Protein AF-A0A5C6PQH3-F1 (afdb_monomer_lite)

Foldseek 3Di:
DVVVVVVVVCVQKPKDKDWFPKDKDKFFLLVVLVVVCPDPVLVVCCVVPVVVSVVVSVVVSVVVQVVVVHDDSRDMDIDMDTDMDMDIDHDD

Secondary structure (DSSP, 8-state):
-HHHHHHHHTTTS-EEEEEEEEEEEEEEHHHHHHHHHTSHHHHHHHHH-HHHHHHHHHHHHHHHHHHTT---TT-EEEEEEEEEEEEE----

Organism: NCBI:txid433684

pLDDT: mean 87.25, std 19.1, range [29.2, 98.31]

Sequence (92 aa):
MFVLFFTFYCHIIMCYRIDSILVKSPTSVKRLLGLIESWSMFQTLKNNDPQRAEDLLMKTQKRFLDEMGATSLQTEIVYEIEYFCILASKPG

InterPro domains:
  IPR051052 Diverse substrate methyltransferase [PTHR44942] (16-91)

Radius of gyration: 19.99 Å; chains: 1; bounding box: 45×32×47 Å

Structure (mmCIF, N/CA/C/O backbone):
data_AF-A0A5C6PQH3-F1
#
_entry.id   AF-A0A5C6PQH3-F1
#
loop_
_atom_site.group_PDB
_atom_site.id
_atom_site.type_symbol
_atom_site.label_atom_id
_atom_site.label_alt_id
_atom_site.label_comp_id
_atom_site.label_asym_id
_atom_site.label_entity_id
_atom_site.label_seq_id
_atom_site.pdbx_PDB_ins_code
_atom_site.Cartn_x
_atom_site.Cartn_y
_atom_site.Cartn_z
_atom_site.occupancy
_atom_site.B_iso_or_equiv
_atom_site.auth_seq_id
_atom_site.auth_comp_id
_atom_site.auth_asym_id
_atom_site.auth_atom_id
_atom_site.pdbx_PDB_model_num
ATOM 1 N N . MET A 1 1 ? 9.980 16.485 -31.424 1.00 41.25 1 MET A N 1
ATOM 2 C CA . MET A 1 1 ? 11.397 16.081 -31.581 1.00 41.25 1 MET A CA 1
ATOM 3 C C . MET A 1 1 ? 11.881 15.043 -30.554 1.00 41.25 1 MET A C 1
ATOM 5 O O . MET A 1 1 ? 12.964 14.521 -30.735 1.00 41.25 1 MET A O 1
ATOM 9 N N . PHE A 1 2 ? 11.102 14.679 -29.522 1.00 29.20 2 PHE A N 1
ATOM 10 C CA . PHE A 1 2 ? 11.471 13.600 -28.581 1.00 29.20 2 PHE A CA 1
ATOM 11 C C . PHE A 1 2 ? 11.119 12.185 -29.078 1.00 29.20 2 PHE A C 1
ATOM 13 O O . PHE A 1 2 ? 11.821 11.231 -28.767 1.00 29.20 2 PHE A O 1
ATOM 20 N N . VAL A 1 3 ? 10.071 12.050 -29.899 1.00 36.34 3 VAL A N 1
ATOM 21 C CA . VAL A 1 3 ? 9.602 10.745 -30.405 1.00 36.34 3 VAL A CA 1
ATOM 22 C C . VAL A 1 3 ? 10.616 10.104 -31.365 1.00 36.34 3 VAL A C 1
ATOM 24 O O . VAL A 1 3 ? 10.894 8.917 -31.256 1.00 36.34 3 VAL A O 1
ATOM 27 N N . LEU A 1 4 ? 11.246 10.902 -32.236 1.00 34.59 4 LEU A N 1
ATOM 28 C CA . LEU A 1 4 ? 12.229 10.425 -33.221 1.00 34.59 4 LEU A CA 1
ATOM 29 C C . LEU A 1 4 ? 13.527 9.886 -32.592 1.00 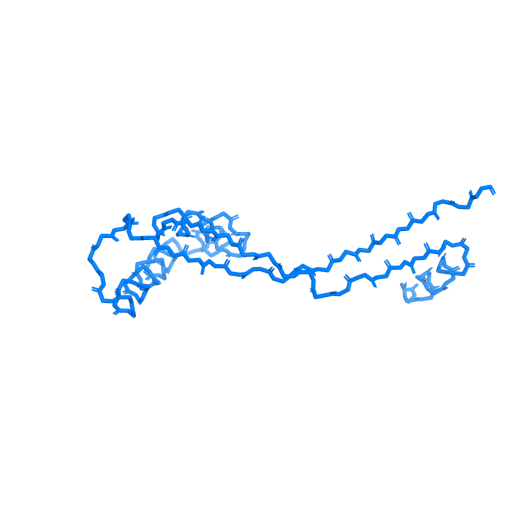34.59 4 LEU A C 1
ATOM 31 O O . LEU A 1 4 ? 14.098 8.937 -33.121 1.00 34.59 4 LEU A O 1
ATOM 35 N N . PHE A 1 5 ? 13.970 10.437 -31.454 1.00 33.06 5 PHE A N 1
ATOM 36 C CA . PHE A 1 5 ? 15.156 9.933 -30.746 1.00 33.06 5 PHE A CA 1
ATOM 37 C C . PHE A 1 5 ? 14.926 8.536 -30.157 1.00 33.06 5 PHE A C 1
ATOM 39 O O . PHE A 1 5 ? 15.824 7.699 -30.197 1.00 33.06 5 PHE A O 1
ATOM 46 N N . PHE A 1 6 ? 13.715 8.258 -29.667 1.00 37.91 6 PHE A N 1
ATOM 47 C CA . PHE A 1 6 ? 13.373 6.953 -29.098 1.00 37.91 6 PHE A CA 1
ATOM 48 C C . PHE A 1 6 ? 13.293 5.860 -30.171 1.00 37.91 6 PHE A C 1
ATOM 50 O O . PHE A 1 6 ? 13.771 4.747 -29.958 1.00 37.91 6 PHE A O 1
ATOM 57 N N . THR A 1 7 ? 12.746 6.179 -31.348 1.00 47.81 7 THR A N 1
ATOM 58 C CA . THR A 1 7 ? 12.636 5.215 -32.453 1.00 47.81 7 THR A CA 1
ATOM 59 C C . THR A 1 7 ? 14.001 4.865 -33.053 1.00 47.81 7 THR A C 1
ATOM 61 O O . THR A 1 7 ? 14.234 3.706 -33.382 1.00 47.81 7 THR A O 1
ATOM 64 N N . PHE A 1 8 ? 14.935 5.823 -33.139 1.00 40.06 8 PHE A N 1
ATOM 65 C CA . P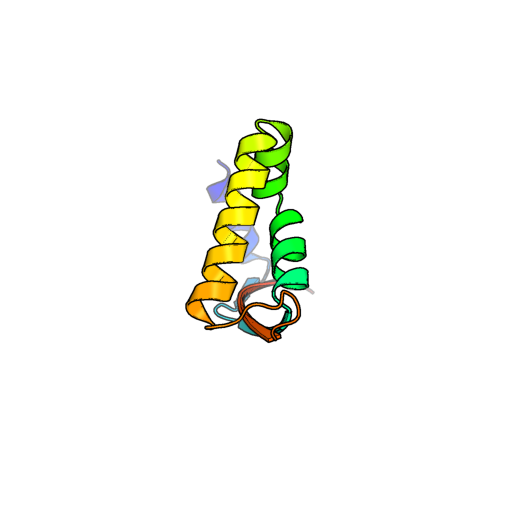HE A 1 8 ? 16.283 5.566 -33.666 1.00 40.06 8 PHE A CA 1
ATOM 66 C C . PHE A 1 8 ? 17.179 4.767 -32.703 1.00 40.06 8 PHE A C 1
ATOM 68 O O . PHE A 1 8 ? 17.966 3.940 -33.154 1.00 40.06 8 PHE A O 1
ATOM 75 N N . TYR A 1 9 ? 17.043 4.951 -31.385 1.00 47.06 9 TYR A N 1
ATOM 76 C CA . TYR A 1 9 ? 17.839 4.202 -30.397 1.00 47.06 9 TYR A CA 1
ATOM 77 C C . TYR A 1 9 ? 17.394 2.735 -30.252 1.00 47.06 9 TYR A C 1
ATOM 79 O O . TYR A 1 9 ? 18.211 1.852 -29.989 1.00 47.06 9 TYR A O 1
ATOM 87 N N . CYS A 1 10 ? 16.106 2.462 -30.486 1.00 47.53 10 CYS A N 1
ATOM 88 C CA . CYS A 1 10 ? 15.527 1.116 -30.440 1.00 47.53 10 CYS A CA 1
ATOM 89 C C . CYS A 1 10 ? 16.037 0.194 -31.570 1.00 47.53 10 CYS A C 1
ATOM 91 O O . CYS A 1 10 ? 15.945 -1.022 -31.462 1.00 47.53 10 CYS A O 1
ATOM 93 N N . HIS A 1 11 ? 16.611 0.749 -32.646 1.00 50.94 11 HIS A N 1
ATOM 94 C CA . HIS A 1 11 ? 17.200 -0.054 -33.725 1.00 50.94 11 HIS A CA 1
ATOM 95 C C . HIS A 1 11 ? 18.601 -0.602 -33.398 1.00 50.94 11 HIS A C 1
ATOM 97 O O . HIS A 1 11 ? 19.056 -1.521 -34.075 1.00 50.94 11 HIS A O 1
ATOM 103 N N . ILE A 1 12 ? 19.282 -0.057 -32.380 1.00 53.94 12 ILE A N 1
ATOM 104 C CA . ILE A 1 12 ? 20.637 -0.473 -31.974 1.00 53.94 12 ILE A CA 1
ATOM 105 C C . ILE A 1 12 ? 20.592 -1.303 -30.681 1.00 53.94 12 ILE A C 1
ATOM 107 O O . ILE A 1 12 ? 21.387 -2.220 -30.519 1.00 53.94 12 ILE A O 1
ATOM 111 N N . ILE A 1 13 ? 19.649 -1.030 -29.776 1.00 60.09 13 ILE A N 1
ATOM 112 C CA . ILE A 1 13 ? 19.473 -1.752 -28.508 1.00 60.09 13 ILE A CA 1
ATOM 113 C C . ILE A 1 13 ? 18.273 -2.691 -28.636 1.00 60.09 13 ILE A C 1
ATOM 115 O O . ILE A 1 13 ? 17.153 -2.221 -28.822 1.00 60.09 13 ILE A O 1
ATOM 119 N N . MET A 1 14 ? 18.473 -4.006 -28.483 1.00 64.94 14 MET A N 1
ATOM 120 C CA . MET A 1 14 ? 17.337 -4.910 -28.275 1.00 64.94 14 MET A CA 1
ATOM 121 C C . MET A 1 14 ? 16.677 -4.569 -26.936 1.00 64.94 14 MET A C 1
ATOM 123 O O . MET A 1 14 ? 17.224 -4.864 -25.871 1.00 64.94 14 MET A O 1
ATOM 127 N N . CYS A 1 15 ? 15.503 -3.947 -27.013 1.00 75.69 15 CYS A N 1
ATOM 128 C CA . CYS A 1 15 ? 14.616 -3.705 -25.885 1.00 75.69 15 CYS A CA 1
ATOM 129 C C . CYS A 1 15 ? 13.465 -4.711 -25.932 1.00 75.69 15 CYS A C 1
ATOM 131 O O . CYS A 1 15 ? 12.752 -4.802 -26.931 1.00 75.69 15 CYS A O 1
ATOM 133 N N . TYR A 1 16 ? 13.266 -5.445 -24.844 1.00 87.50 16 TYR A N 1
ATOM 134 C CA . TYR A 1 16 ? 12.161 -6.377 -24.671 1.00 87.50 16 TYR A CA 1
ATOM 135 C C . TYR A 1 16 ? 11.296 -5.930 -23.498 1.00 87.50 16 TYR A C 1
ATOM 137 O O . TYR A 1 16 ? 11.801 -5.669 -22.406 1.00 87.50 16 TYR A O 1
ATOM 145 N N . ARG A 1 17 ? 9.986 -5.831 -23.724 1.00 91.06 17 ARG A N 1
ATOM 146 C CA . ARG A 1 17 ? 9.015 -5.487 -22.688 1.00 91.06 17 ARG A CA 1
ATOM 147 C C . ARG A 1 17 ? 8.279 -6.748 -22.260 1.00 91.06 17 ARG A C 1
ATOM 149 O O . ARG A 1 17 ? 7.706 -7.442 -23.092 1.00 91.06 17 ARG A O 1
ATOM 156 N N . ILE A 1 18 ? 8.297 -7.012 -20.961 1.00 92.62 18 ILE A N 1
ATOM 157 C CA . ILE A 1 18 ? 7.474 -8.026 -20.312 1.00 92.62 18 ILE A CA 1
ATOM 158 C C . ILE A 1 18 ? 6.332 -7.288 -19.630 1.00 92.62 18 ILE A C 1
ATOM 160 O O . ILE A 1 18 ? 6.562 -6.485 -18.723 1.00 92.62 18 ILE A O 1
ATOM 164 N N . ASP A 1 19 ? 5.118 -7.565 -20.080 1.00 93.06 19 ASP A N 1
ATOM 165 C CA . ASP A 1 19 ? 3.892 -7.076 -19.464 1.00 93.06 19 ASP A CA 1
ATOM 166 C C . ASP A 1 19 ? 3.310 -8.109 -18.490 1.00 93.06 19 ASP A C 1
ATOM 168 O O . ASP A 1 19 ? 3.681 -9.284 -18.507 1.00 93.06 19 ASP A O 1
ATOM 172 N N . SER A 1 20 ? 2.393 -7.648 -17.638 1.00 90.06 20 SER A N 1
ATOM 173 C CA . SER A 1 20 ? 1.554 -8.482 -16.767 1.00 90.06 20 SER A CA 1
ATOM 174 C C . SER A 1 20 ? 2.295 -9.369 -15.763 1.00 90.06 20 SER A C 1
ATOM 176 O O . SER A 1 20 ? 1.909 -10.509 -15.496 1.00 90.06 20 SER A O 1
ATOM 178 N N . ILE A 1 21 ? 3.342 -8.829 -15.134 1.00 93.69 21 ILE A N 1
ATOM 179 C CA . ILE A 1 21 ? 4.000 -9.472 -13.992 1.00 93.69 21 ILE A CA 1
ATOM 180 C C . ILE A 1 21 ? 3.157 -9.202 -12.740 1.00 93.69 21 ILE A C 1
ATOM 182 O O . ILE A 1 21 ? 3.319 -8.179 -12.075 1.00 93.69 21 ILE A O 1
ATOM 186 N N . LEU A 1 22 ? 2.240 -10.116 -12.421 1.00 96.00 22 LEU A N 1
ATOM 187 C CA . LEU A 1 22 ? 1.370 -10.008 -11.250 1.00 96.00 22 LEU A CA 1
ATOM 188 C C . LEU A 1 22 ? 2.071 -10.522 -9.985 1.00 96.00 22 LEU A C 1
ATOM 190 O O . LEU A 1 22 ? 2.418 -11.700 -9.887 1.00 96.00 22 LEU A O 1
ATOM 194 N N . VAL A 1 23 ? 2.228 -9.654 -8.990 1.00 95.56 23 VAL A N 1
ATOM 195 C CA . VAL A 1 23 ? 2.781 -9.997 -7.675 1.00 95.56 23 VAL A CA 1
ATOM 196 C C . VAL A 1 23 ? 1.672 -9.938 -6.636 1.00 95.56 23 VAL A C 1
ATOM 198 O O . VAL A 1 23 ? 1.018 -8.908 -6.482 1.00 95.56 23 VAL A O 1
ATOM 201 N N . LYS A 1 24 ? 1.486 -11.037 -5.899 1.00 96.69 24 LYS A N 1
ATOM 202 C CA . LYS A 1 24 ? 0.563 -11.115 -4.762 1.00 96.69 24 LYS A CA 1
ATOM 203 C C . LYS A 1 24 ? 1.345 -11.021 -3.462 1.00 96.69 24 LYS A C 1
ATOM 205 O O . LYS A 1 24 ? 2.270 -11.803 -3.246 1.00 96.69 24 LYS A O 1
ATOM 210 N N . SER A 1 25 ? 0.941 -10.110 -2.591 1.00 95.62 25 SER A N 1
ATOM 211 C CA . SER A 1 25 ? 1.660 -9.812 -1.356 1.00 95.62 25 SER A CA 1
ATOM 212 C C . SER A 1 25 ? 0.718 -9.901 -0.153 1.00 95.62 25 SER A C 1
ATOM 214 O O . SER A 1 25 ? -0.173 -9.055 -0.025 1.00 95.62 25 SER A O 1
ATOM 216 N N . PRO A 1 26 ? 0.887 -10.898 0.738 1.00 96.81 26 PRO A N 1
ATOM 217 C CA . PRO A 1 26 ? 0.166 -10.944 2.004 1.00 96.81 26 PRO A CA 1
ATOM 218 C C . PRO A 1 26 ? 0.685 -9.861 2.957 1.00 96.81 26 PRO A C 1
ATOM 220 O O . PRO A 1 26 ? 1.886 -9.583 3.026 1.00 96.81 26 PRO A O 1
ATOM 223 N N . THR A 1 27 ? -0.224 -9.222 3.683 1.00 97.50 27 THR A N 1
ATOM 224 C CA . THR A 1 27 ? 0.076 -8.152 4.635 1.00 97.50 27 THR A CA 1
ATOM 225 C C . THR A 1 27 ? -1.103 -7.934 5.585 1.00 97.50 27 THR A C 1
ATOM 227 O O . THR A 1 27 ? -2.149 -8.542 5.423 1.00 97.50 27 THR A O 1
ATOM 230 N N . SER A 1 28 ? -0.992 -6.988 6.516 1.00 97.94 28 SER A N 1
ATOM 231 C CA . SER A 1 28 ? -2.138 -6.517 7.312 1.00 97.94 28 SER A CA 1
ATOM 232 C C . SER A 1 28 ? -2.698 -5.200 6.779 1.00 97.94 28 SER A C 1
ATOM 234 O O . SER A 1 28 ? -1.969 -4.423 6.153 1.00 97.94 28 SER A O 1
ATOM 236 N N . VAL A 1 29 ? -3.956 -4.886 7.105 1.00 97.25 29 VAL A N 1
ATOM 237 C CA . VAL A 1 29 ? -4.574 -3.577 6.800 1.00 97.25 29 VAL A CA 1
ATOM 238 C C . VAL A 1 29 ? -3.686 -2.423 7.257 1.00 97.25 29 VAL A C 1
ATOM 240 O O . VAL A 1 29 ? -3.436 -1.495 6.491 1.00 97.25 29 VAL A O 1
ATOM 243 N N . LYS A 1 30 ? -3.133 -2.501 8.474 1.00 97.75 30 LYS A N 1
ATOM 244 C CA . LYS A 1 30 ? -2.220 -1.481 9.007 1.00 97.75 30 LYS A CA 1
ATOM 245 C C . LYS A 1 30 ? -1.022 -1.232 8.090 1.00 97.75 30 LYS A C 1
ATOM 247 O O . LYS A 1 30 ? -0.673 -0.088 7.813 1.00 97.75 30 LYS A O 1
ATOM 252 N N . ARG A 1 31 ? -0.370 -2.305 7.636 1.00 97.75 31 ARG A N 1
ATOM 253 C CA . ARG A 1 31 ? 0.802 -2.214 6.755 1.00 97.75 31 ARG A CA 1
ATOM 254 C C . ARG A 1 31 ? 0.420 -1.722 5.360 1.00 97.75 31 ARG A C 1
ATOM 256 O O . ARG A 1 31 ? 1.182 -0.960 4.775 1.00 97.75 31 ARG A O 1
ATOM 263 N N . LEU A 1 32 ? -0.749 -2.112 4.848 1.00 96.81 32 LEU A N 1
ATOM 264 C CA . LEU A 1 32 ? -1.270 -1.618 3.573 1.00 96.81 32 LEU A CA 1
ATOM 265 C C . LEU A 1 32 ? -1.543 -0.107 3.612 1.00 96.81 32 LEU A C 1
ATOM 267 O O . LEU A 1 32 ? -1.185 0.600 2.677 1.00 96.81 32 LEU A O 1
ATOM 271 N N . LEU A 1 33 ? -2.109 0.411 4.704 1.00 97.31 33 LEU A N 1
ATOM 272 C CA . LEU A 1 33 ? -2.300 1.855 4.879 1.00 97.31 33 LEU A CA 1
ATOM 273 C C . LEU A 1 33 ? -0.960 2.600 4.907 1.00 97.31 33 LEU A C 1
ATOM 275 O O . LEU A 1 33 ? -0.807 3.590 4.200 1.00 97.31 33 LEU A O 1
ATOM 279 N N . GLY A 1 34 ? 0.039 2.072 5.623 1.00 96.88 34 GLY A N 1
ATOM 280 C CA . GLY A 1 34 ? 1.396 2.631 5.598 1.00 96.88 34 GLY A CA 1
ATOM 281 C C . GLY A 1 34 ? 2.037 2.608 4.201 1.00 96.88 34 GLY A C 1
ATOM 282 O O . GLY A 1 34 ? 2.755 3.537 3.833 1.00 96.88 34 GLY A O 1
ATOM 283 N N . LEU A 1 35 ? 1.743 1.587 3.385 1.00 95.75 35 LEU A N 1
ATOM 284 C CA . LEU A 1 35 ? 2.156 1.552 1.979 1.00 95.75 35 LEU A CA 1
ATOM 285 C C . LEU A 1 35 ? 1.488 2.678 1.174 1.00 95.75 35 LEU A C 1
ATOM 287 O O .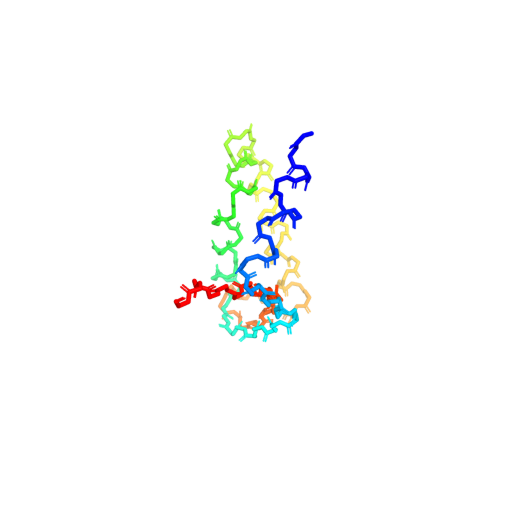 LEU A 1 35 ? 2.180 3.363 0.422 1.00 95.75 35 LEU A O 1
ATOM 291 N N . ILE A 1 36 ? 0.186 2.915 1.356 1.00 96.00 36 ILE A N 1
ATOM 292 C CA . ILE A 1 36 ? -0.545 4.012 0.695 1.00 96.00 36 ILE A CA 1
ATOM 293 C C . ILE A 1 36 ? 0.036 5.375 1.093 1.00 96.00 36 ILE A C 1
ATOM 295 O O . ILE A 1 36 ? 0.233 6.235 0.235 1.00 96.00 36 ILE A O 1
ATOM 299 N N . GLU A 1 37 ? 0.379 5.565 2.369 1.00 97.12 37 GLU A N 1
ATOM 300 C CA . GLU A 1 37 ? 1.005 6.806 2.843 1.00 97.12 37 GLU A CA 1
ATOM 301 C C . GLU A 1 37 ? 2.375 7.082 2.201 1.00 97.12 37 GLU A C 1
ATOM 303 O O . GLU A 1 37 ? 2.790 8.238 2.085 1.00 97.12 37 GLU A O 1
ATOM 308 N N . SER A 1 38 ? 3.082 6.039 1.756 1.00 96.69 38 SER A N 1
ATOM 309 C CA . SER A 1 38 ? 4.381 6.177 1.089 1.00 96.69 38 SER A CA 1
ATOM 310 C C . SER A 1 38 ? 4.287 6.653 -0.368 1.00 96.69 38 SER A C 1
ATOM 312 O O . SER A 1 38 ? 5.299 7.041 -0.951 1.00 96.69 38 SER A O 1
ATOM 314 N N . TRP A 1 39 ? 3.094 6.653 -0.974 1.00 96.19 39 TRP A N 1
ATOM 315 C CA . TRP A 1 39 ? 2.920 7.061 -2.367 1.00 96.19 39 TRP A CA 1
ATOM 316 C C . TRP A 1 39 ? 3.116 8.568 -2.548 1.00 96.19 39 TRP A C 1
ATOM 318 O O . TRP A 1 39 ? 2.550 9.381 -1.817 1.00 96.19 39 TRP A O 1
ATOM 328 N N . SER A 1 40 ? 3.849 8.961 -3.593 1.00 96.56 40 SER A N 1
ATOM 329 C CA . SER A 1 40 ? 4.141 10.372 -3.902 1.00 96.56 40 SER A CA 1
ATOM 330 C C . SER A 1 40 ? 2.878 11.226 -4.064 1.00 96.56 40 SER A C 1
ATOM 332 O O . SER A 1 40 ? 2.838 12.372 -3.613 1.00 96.56 40 SER A O 1
ATOM 334 N N . MET A 1 41 ? 1.821 10.660 -4.654 1.00 95.94 41 MET A N 1
ATOM 335 C CA . MET A 1 41 ? 0.513 11.311 -4.781 1.00 95.94 41 MET A CA 1
ATOM 336 C C . MET A 1 41 ? -0.117 11.595 -3.414 1.00 95.94 41 MET A C 1
ATOM 338 O O . MET A 1 41 ? -0.637 12.688 -3.194 1.00 95.94 41 MET A O 1
ATOM 342 N N . PHE A 1 42 ? -0.037 10.637 -2.485 1.00 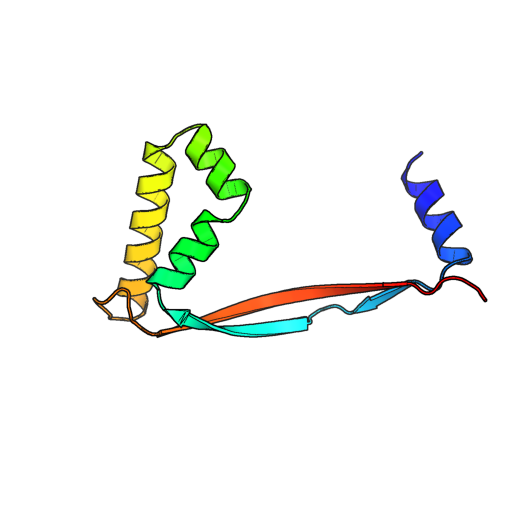97.12 42 PHE A N 1
ATOM 343 C CA . PHE A 1 42 ? -0.562 10.812 -1.135 1.00 97.12 42 PHE A CA 1
ATOM 344 C C . PHE A 1 42 ? 0.259 11.839 -0.356 1.00 97.12 42 PHE A C 1
ATOM 346 O O . PHE A 1 42 ? -0.314 12.721 0.272 1.00 97.12 42 PHE A O 1
ATOM 353 N N . GLN A 1 43 ? 1.589 11.795 -0.450 1.00 97.69 43 GLN A N 1
ATOM 354 C CA . GLN A 1 43 ? 2.457 12.787 0.195 1.00 97.69 43 GLN A CA 1
ATOM 355 C C . GLN A 1 43 ? 2.224 14.199 -0.351 1.00 97.69 43 GLN A C 1
ATOM 357 O O . GLN A 1 43 ? 2.187 15.158 0.412 1.00 97.69 43 GLN A O 1
ATOM 362 N N . THR A 1 44 ? 1.993 14.329 -1.659 1.00 98.31 44 THR A N 1
ATOM 363 C CA . THR A 1 44 ? 1.640 15.611 -2.281 1.00 98.31 44 THR A CA 1
ATOM 364 C C . THR A 1 44 ? 0.301 16.123 -1.752 1.00 98.31 44 THR A C 1
ATOM 366 O O . THR A 1 44 ? 0.199 17.291 -1.383 1.00 98.31 44 THR A O 1
ATOM 369 N N . LEU A 1 45 ? -0.714 15.256 -1.652 1.00 97.75 45 LEU A N 1
ATOM 370 C CA . LEU A 1 45 ? -1.992 15.611 -1.033 1.00 97.75 45 LEU A CA 1
ATOM 371 C C . LEU A 1 45 ? -1.801 16.031 0.429 1.00 97.75 45 LEU A C 1
ATOM 373 O O . LEU A 1 45 ? -2.292 17.083 0.814 1.00 97.75 45 LEU A O 1
ATOM 377 N N . LYS A 1 46 ? -1.051 15.254 1.212 1.00 97.94 46 LYS A N 1
ATOM 378 C CA . LYS A 1 46 ? -0.775 15.515 2.630 1.00 97.94 46 LYS A CA 1
ATOM 379 C C . LYS A 1 46 ? -0.066 16.849 2.853 1.00 97.94 46 LYS A C 1
ATOM 381 O O . LYS A 1 46 ? -0.383 17.534 3.815 1.00 97.94 46 LYS A O 1
ATOM 386 N N . ASN A 1 47 ? 0.853 17.233 1.969 1.00 98.06 47 ASN A N 1
ATOM 387 C CA . ASN A 1 47 ? 1.553 18.515 2.060 1.00 98.06 47 ASN A CA 1
ATOM 388 C C . ASN A 1 47 ? 0.650 19.707 1.712 1.00 98.06 47 ASN A C 1
ATOM 390 O O . ASN A 1 47 ? 0.804 20.776 2.296 1.00 98.06 47 ASN A O 1
ATOM 394 N N . ASN A 1 48 ? -0.279 19.530 0.769 1.00 98.31 48 ASN A N 1
ATOM 395 C CA . ASN A 1 48 ? -1.172 20.599 0.316 1.00 98.31 48 ASN A CA 1
ATOM 396 C C . ASN A 1 48 ? -2.412 20.755 1.212 1.00 98.31 48 ASN A C 1
ATOM 398 O O . ASN A 1 48 ? -2.883 21.869 1.420 1.00 98.31 48 ASN A O 1
ATOM 402 N N . ASP A 1 49 ? -2.954 19.642 1.703 1.00 98.31 49 ASP A N 1
ATOM 403 C CA . ASP A 1 49 ? -4.180 19.563 2.498 1.00 98.31 49 ASP A CA 1
ATOM 404 C C . ASP A 1 49 ? -4.110 18.355 3.462 1.00 98.31 49 ASP A C 1
ATOM 406 O O . ASP A 1 49 ? -4.577 17.251 3.143 1.00 98.31 49 ASP A O 1
ATOM 410 N N . PRO A 1 50 ? -3.496 18.539 4.647 1.00 97.81 50 PRO A N 1
ATOM 411 C CA . PRO A 1 50 ? -3.301 17.464 5.617 1.00 97.81 50 PRO A CA 1
ATOM 412 C C . PRO A 1 50 ? -4.613 16.845 6.109 1.00 97.81 50 PRO A C 1
ATOM 414 O O . PRO A 1 50 ? -4.697 15.623 6.236 1.00 97.81 50 PRO A O 1
ATOM 417 N N . GLN A 1 51 ? -5.645 17.667 6.339 1.00 98.19 51 GLN A N 1
ATOM 418 C CA . GLN A 1 51 ? -6.940 17.203 6.844 1.00 98.19 51 GLN A CA 1
ATOM 419 C C . GLN A 1 51 ? -7.617 16.288 5.825 1.00 98.19 51 GLN A C 1
ATOM 421 O O . GLN A 1 51 ? -8.094 15.207 6.164 1.00 98.19 51 GLN A O 1
ATOM 426 N N . ARG A 1 52 ? -7.613 16.679 4.547 1.00 97.62 52 ARG A N 1
ATOM 427 C CA . ARG A 1 52 ? -8.177 15.846 3.484 1.00 97.62 52 ARG A CA 1
ATOM 428 C C . ARG A 1 52 ? -7.413 14.538 3.303 1.00 97.62 52 ARG A C 1
ATOM 430 O O . ARG A 1 52 ? -8.032 13.522 2.979 1.00 97.62 52 ARG A O 1
ATOM 437 N N . ALA A 1 53 ? -6.092 14.547 3.483 1.00 98.00 53 ALA A N 1
ATOM 438 C CA . ALA A 1 53 ? -5.286 13.330 3.438 1.00 98.00 53 ALA A CA 1
ATOM 439 C C . ALA A 1 53 ? -5.645 12.368 4.583 1.00 98.00 53 ALA A C 1
ATOM 441 O O . ALA A 1 53 ? -5.821 11.173 4.341 1.00 98.00 53 ALA A O 1
ATOM 442 N N . GLU A 1 54 ? -5.811 12.885 5.802 1.00 97.88 54 GLU A N 1
ATOM 443 C CA . GLU A 1 54 ? -6.231 12.099 6.967 1.00 97.88 54 GLU A CA 1
ATOM 444 C C . GLU A 1 54 ? -7.643 11.525 6.785 1.00 97.88 54 GLU A C 1
ATOM 446 O O . GLU A 1 54 ? -7.843 10.316 6.922 1.00 97.88 54 GLU A O 1
ATOM 451 N N . ASP A 1 55 ? -8.601 12.350 6.357 1.00 98.19 55 ASP A N 1
ATOM 452 C CA . ASP A 1 55 ? -9.971 11.915 6.070 1.00 98.19 55 ASP A CA 1
ATOM 453 C C . ASP A 1 55 ? -10.008 10.810 5.002 1.00 98.19 55 ASP A C 1
ATOM 455 O O . ASP A 1 55 ? -10.785 9.854 5.105 1.00 98.19 55 ASP A O 1
ATOM 459 N N . LEU A 1 56 ? -9.179 10.928 3.957 1.00 97.38 56 LEU A N 1
ATOM 460 C CA . LEU A 1 56 ? -9.059 9.922 2.903 1.00 97.38 56 LEU A CA 1
ATOM 461 C C . LEU A 1 56 ? -8.510 8.602 3.453 1.00 97.38 56 LEU A C 1
ATOM 463 O O . LEU A 1 56 ? -9.050 7.538 3.133 1.00 97.38 56 LEU A O 1
ATOM 467 N N . LEU A 1 57 ? -7.460 8.659 4.276 1.00 97.81 57 LEU A N 1
ATOM 468 C CA . LEU A 1 57 ? -6.844 7.473 4.862 1.00 97.81 57 LEU A CA 1
ATOM 469 C C . LEU A 1 57 ? -7.819 6.762 5.810 1.00 97.81 57 LEU A C 1
ATOM 471 O O . LEU A 1 57 ? -8.005 5.551 5.697 1.00 97.81 57 LEU A O 1
ATOM 475 N N . MET A 1 58 ? -8.530 7.512 6.656 1.00 97.75 58 MET A N 1
ATOM 476 C CA . MET A 1 58 ? -9.541 6.979 7.575 1.00 97.75 58 MET A CA 1
ATOM 477 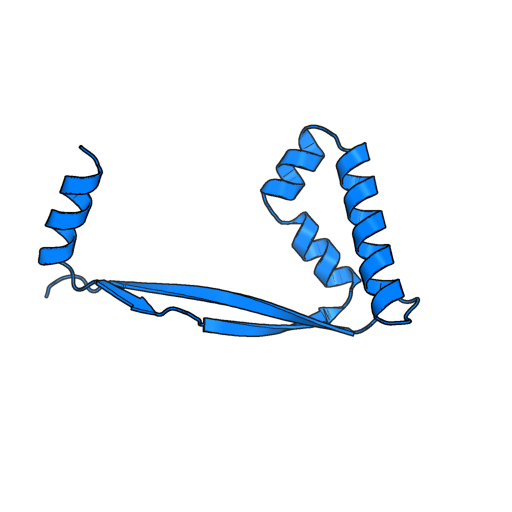C C . MET A 1 58 ? -10.732 6.354 6.842 1.00 97.75 58 MET A C 1
ATOM 479 O O . MET A 1 58 ? -11.177 5.258 7.196 1.00 97.75 58 MET A O 1
ATOM 483 N N . LYS A 1 59 ? -11.232 6.998 5.778 1.00 98.00 59 LYS A N 1
ATOM 484 C CA . LYS A 1 59 ? -12.279 6.421 4.916 1.00 98.00 59 LYS A CA 1
ATOM 485 C C . LYS A 1 59 ? -11.807 5.135 4.242 1.00 98.00 59 LYS A C 1
ATOM 487 O O . LYS A 1 59 ? -12.571 4.178 4.155 1.00 98.00 59 LYS A O 1
ATOM 492 N N . THR A 1 60 ? -10.559 5.103 3.785 1.00 96.62 60 THR A N 1
ATOM 493 C CA . THR A 1 60 ? -9.961 3.927 3.142 1.00 96.62 60 THR A CA 1
ATOM 494 C C . THR A 1 60 ? -9.807 2.773 4.131 1.00 96.62 60 THR A C 1
ATOM 496 O O . THR A 1 60 ? -10.239 1.661 3.837 1.00 96.62 60 THR A O 1
ATOM 499 N N . GLN A 1 61 ? -9.284 3.044 5.332 1.00 97.56 61 GLN A N 1
ATOM 500 C CA . GLN A 1 61 ? -9.198 2.079 6.429 1.00 97.56 61 GLN A CA 1
ATOM 501 C C . GLN A 1 61 ? -10.565 1.474 6.747 1.00 97.56 61 GLN A C 1
ATOM 503 O O . GLN A 1 61 ? -10.697 0.253 6.808 1.00 97.56 61 GLN A O 1
ATOM 508 N N . LYS A 1 62 ? -11.578 2.327 6.936 1.00 97.75 62 LYS A N 1
ATOM 509 C CA . LYS A 1 62 ? -12.937 1.882 7.240 1.00 97.75 62 LYS A CA 1
ATOM 510 C C . LYS A 1 62 ? -13.475 0.960 6.148 1.00 97.75 62 LYS A C 1
ATOM 512 O O . LYS A 1 62 ? -13.952 -0.119 6.464 1.00 97.75 62 LYS A O 1
ATOM 517 N N . ARG A 1 63 ? -13.325 1.336 4.874 1.00 97.38 63 ARG A N 1
ATOM 518 C CA . ARG A 1 63 ? -13.765 0.497 3.749 1.00 97.38 63 ARG A CA 1
ATOM 519 C C . ARG A 1 63 ? -13.079 -0.867 3.737 1.00 97.38 63 ARG A C 1
ATOM 521 O O . ARG A 1 63 ? -13.765 -1.860 3.553 1.00 97.38 63 ARG A O 1
ATOM 528 N N . PHE A 1 64 ? -11.766 -0.939 3.967 1.00 96.50 64 PHE A N 1
ATOM 529 C CA . PHE A 1 64 ? -11.082 -2.236 4.036 1.00 96.50 64 PHE A CA 1
ATOM 530 C C . PHE A 1 64 ? -11.634 -3.127 5.151 1.00 96.50 64 PHE A C 1
ATOM 532 O O . PHE A 1 64 ? -11.843 -4.314 4.936 1.00 96.50 64 PHE A O 1
ATOM 539 N N . LEU A 1 65 ? -11.867 -2.564 6.336 1.00 97.69 65 LEU A N 1
ATOM 540 C CA . LEU A 1 65 ? -12.395 -3.314 7.473 1.00 97.69 65 LEU A CA 1
ATOM 541 C C . LEU A 1 65 ? -13.846 -3.760 7.252 1.00 97.69 65 LEU A C 1
ATOM 543 O O . LEU A 1 65 ? -14.152 -4.929 7.477 1.00 97.69 65 LEU A O 1
ATOM 547 N N . ASP A 1 66 ? -14.700 -2.863 6.754 1.00 97.81 66 ASP A N 1
ATOM 548 C CA . ASP A 1 66 ? -16.116 -3.133 6.495 1.00 97.81 66 ASP A CA 1
ATOM 549 C C . ASP A 1 66 ? -16.288 -4.243 5.438 1.00 97.81 66 ASP A C 1
ATOM 551 O O . ASP A 1 66 ? -17.012 -5.207 5.677 1.00 97.81 66 ASP A O 1
ATOM 555 N N . GLU A 1 67 ? -15.572 -4.163 4.309 1.00 96.06 67 GLU A N 1
ATOM 556 C CA . GLU A 1 67 ? -15.636 -5.167 3.228 1.00 96.06 67 GLU A CA 1
ATOM 557 C C . GLU A 1 67 ? -15.119 -6.544 3.671 1.00 96.06 67 GLU A C 1
ATOM 559 O O . GLU A 1 67 ? -15.593 -7.579 3.205 1.00 96.06 67 GLU A O 1
ATOM 564 N N . MET A 1 68 ? -14.159 -6.578 4.597 1.00 94.06 68 MET A N 1
ATOM 565 C CA . MET A 1 68 ? -13.637 -7.827 5.159 1.00 94.06 68 MET A CA 1
ATOM 566 C C . MET A 1 68 ? -14.445 -8.343 6.356 1.00 94.06 68 MET A C 1
ATOM 568 O O . MET A 1 68 ? -14.100 -9.388 6.909 1.00 94.06 68 MET A O 1
ATOM 572 N N . GLY A 1 69 ? -15.479 -7.621 6.804 1.00 96.25 69 GLY A N 1
ATOM 573 C CA . GLY A 1 69 ? -16.225 -7.960 8.019 1.00 96.25 69 GLY A CA 1
ATOM 574 C C . GLY A 1 69 ? -15.347 -7.989 9.276 1.00 96.25 69 GLY A C 1
ATOM 575 O O . GLY A 1 69 ? -15.602 -8.762 10.199 1.00 96.25 69 GLY A O 1
ATOM 576 N N . ALA A 1 70 ? -14.283 -7.185 9.300 1.00 96.31 70 ALA A N 1
ATOM 577 C CA . ALA A 1 70 ? -13.264 -7.201 10.335 1.00 96.31 70 ALA A CA 1
ATOM 578 C C . ALA A 1 70 ? -13.237 -5.897 11.135 1.00 96.31 70 ALA A C 1
ATOM 580 O O . ALA A 1 70 ? -13.642 -4.842 10.668 1.00 96.31 70 ALA A O 1
ATOM 581 N N . THR A 1 71 ? -12.697 -5.951 12.351 1.00 94.81 71 THR A N 1
ATOM 582 C CA . THR A 1 71 ? -12.557 -4.771 13.227 1.00 94.81 71 THR A CA 1
ATOM 583 C C . THR A 1 71 ? -11.104 -4.446 13.567 1.00 94.81 71 THR A C 1
ATOM 585 O O . THR A 1 71 ? -10.805 -3.352 14.041 1.00 94.81 71 THR A O 1
ATOM 588 N N . SER A 1 72 ? -10.185 -5.383 13.321 1.00 97.19 72 SER A N 1
ATOM 589 C CA . SER A 1 72 ? -8.769 -5.254 13.660 1.00 97.19 72 SER A CA 1
ATOM 590 C C . SER A 1 72 ? -7.951 -4.752 12.476 1.00 97.19 72 SER A C 1
ATOM 592 O O . SER A 1 72 ? -8.027 -5.293 11.377 1.00 97.19 72 SER A O 1
ATOM 594 N N . LEU A 1 73 ? -7.061 -3.789 12.715 1.00 97.00 73 LEU A N 1
ATOM 595 C CA . LEU A 1 73 ? -6.068 -3.377 11.714 1.00 97.00 73 LEU A CA 1
ATOM 596 C C . LEU A 1 73 ? -5.014 -4.454 11.428 1.00 97.00 73 LEU A C 1
ATOM 598 O O . LEU A 1 73 ? -4.257 -4.335 10.464 1.00 97.00 73 LEU A O 1
ATOM 602 N N . GLN A 1 74 ? -4.969 -5.505 12.251 1.00 97.88 74 GLN A N 1
ATOM 603 C CA . GLN A 1 74 ? -4.072 -6.640 12.060 1.00 97.88 74 GLN A CA 1
ATOM 604 C C . GLN A 1 74 ? -4.700 -7.737 11.202 1.00 97.88 74 GLN A C 1
ATOM 606 O O . GLN A 1 74 ? -4.056 -8.753 10.980 1.00 97.88 74 GLN A O 1
ATOM 611 N N . THR A 1 75 ? -5.930 -7.540 10.721 1.00 97.50 75 THR A N 1
ATOM 612 C CA . THR A 1 75 ? -6.548 -8.433 9.744 1.00 97.50 75 THR A CA 1
ATOM 613 C C . THR A 1 75 ? -5.657 -8.551 8.516 1.00 97.50 75 THR A C 1
ATOM 615 O O . THR A 1 75 ? -5.226 -7.540 7.951 1.00 97.50 75 THR A O 1
ATOM 618 N N . GLU A 1 76 ? -5.376 -9.794 8.136 1.00 97.50 76 GLU A N 1
ATOM 619 C CA . GLU A 1 76 ? -4.554 -10.120 6.979 1.00 97.50 76 GLU A CA 1
ATOM 620 C C . GLU A 1 76 ? -5.345 -9.915 5.681 1.00 97.50 76 GLU A C 1
ATOM 622 O O . GLU A 1 76 ? -6.521 -10.258 5.578 1.00 97.50 76 GLU A O 1
ATOM 627 N N . ILE A 1 77 ? -4.672 -9.357 4.683 1.00 96.00 77 ILE A N 1
ATOM 628 C CA . ILE A 1 77 ? -5.165 -9.072 3.342 1.00 96.00 77 ILE A CA 1
ATOM 629 C C . ILE A 1 77 ? -4.068 -9.425 2.337 1.00 96.00 77 ILE A C 1
ATOM 631 O O . ILE A 1 77 ? -2.876 -9.276 2.609 1.00 96.00 77 ILE A O 1
ATOM 635 N N . VAL A 1 78 ? -4.465 -9.874 1.151 1.00 96.31 78 VAL A N 1
ATOM 636 C CA . VAL A 1 78 ? -3.555 -10.032 0.015 1.00 96.31 78 VAL A CA 1
ATOM 637 C C . VAL A 1 78 ? -3.867 -8.928 -0.979 1.00 96.31 78 VAL A C 1
ATOM 639 O O . VAL A 1 78 ? -4.993 -8.844 -1.464 1.00 96.31 78 VAL A O 1
ATOM 642 N N . TYR A 1 79 ? -2.884 -8.080 -1.270 1.00 94.25 79 TYR A N 1
ATOM 643 C CA . TYR A 1 79 ? -2.990 -7.127 -2.372 1.00 94.25 79 TYR A CA 1
ATOM 644 C C . TYR A 1 79 ? -2.198 -7.631 -3.575 1.00 94.25 79 TYR A C 1
ATOM 646 O O . TYR A 1 79 ? -1.228 -8.382 -3.435 1.00 94.25 79 TYR A O 1
ATOM 654 N N . GLU A 1 80 ? -2.618 -7.203 -4.759 1.00 95.75 80 GLU A N 1
ATOM 655 C CA . GLU A 1 80 ? -1.980 -7.558 -6.020 1.00 95.75 80 GLU A CA 1
ATOM 656 C C . GLU A 1 80 ? -1.431 -6.293 -6.686 1.00 95.75 80 GLU A C 1
ATOM 658 O O . GLU A 1 80 ? -2.103 -5.261 -6.715 1.00 95.75 80 GLU A O 1
ATOM 663 N N . ILE A 1 81 ? -0.200 -6.361 -7.194 1.00 94.50 81 ILE A N 1
ATOM 664 C CA . ILE A 1 81 ? 0.396 -5.310 -8.025 1.00 94.50 81 ILE A CA 1
ATOM 665 C C . ILE A 1 81 ? 0.796 -5.927 -9.355 1.00 94.50 81 ILE A C 1
ATOM 667 O O . ILE A 1 81 ? 1.513 -6.927 -9.398 1.00 94.50 81 ILE A O 1
ATOM 671 N N . GLU A 1 82 ? 0.350 -5.303 -10.438 1.00 95.50 82 GLU A N 1
ATOM 672 C CA . GLU A 1 82 ? 0.784 -5.634 -11.786 1.00 95.50 82 GLU A CA 1
ATOM 673 C C . GLU A 1 82 ? 1.969 -4.743 -12.173 1.00 95.50 82 GLU A C 1
ATOM 675 O O . GLU A 1 82 ? 1.866 -3.516 -12.226 1.00 95.50 82 GLU A O 1
ATOM 680 N N . TYR A 1 83 ? 3.112 -5.373 -12.425 1.00 94.31 83 TYR A N 1
ATOM 681 C CA . TYR A 1 83 ? 4.318 -4.720 -12.909 1.00 94.31 83 TYR A CA 1
ATOM 682 C C . TYR A 1 83 ? 4.504 -4.969 -14.405 1.00 94.31 83 TYR A C 1
ATOM 684 O O . TYR A 1 83 ? 4.092 -5.993 -14.954 1.00 94.31 83 TYR A O 1
ATOM 692 N N . PHE A 1 84 ? 5.225 -4.054 -15.043 1.00 93.75 84 PHE A N 1
ATOM 693 C CA . PHE A 1 84 ? 5.885 -4.307 -16.316 1.00 93.75 84 PHE A CA 1
ATOM 694 C C . PHE A 1 84 ? 7.396 -4.184 -16.120 1.00 93.75 84 PHE A C 1
ATOM 696 O O . PHE A 1 84 ? 7.874 -3.432 -15.267 1.00 93.75 84 PHE A O 1
ATOM 703 N N . CYS A 1 85 ? 8.157 -4.921 -16.917 1.00 93.19 85 CYS A N 1
ATOM 704 C CA . CYS A 1 85 ? 9.609 -4.859 -16.931 1.00 93.19 85 CYS A CA 1
ATOM 705 C C . CYS A 1 85 ? 10.083 -4.550 -18.349 1.00 93.19 85 CYS A C 1
ATOM 707 O O . CYS A 1 85 ? 9.598 -5.139 -19.313 1.00 93.19 85 CYS A O 1
ATOM 709 N N . ILE A 1 86 ? 11.033 -3.625 -18.484 1.00 91.81 86 ILE A N 1
ATOM 710 C CA . ILE A 1 86 ? 11.723 -3.365 -19.748 1.00 91.81 86 ILE A CA 1
ATOM 711 C C . ILE A 1 86 ? 13.160 -3.843 -19.578 1.00 91.81 86 ILE A C 1
ATOM 713 O O . ILE A 1 86 ? 13.914 -3.296 -18.775 1.00 91.81 86 ILE A O 1
ATOM 717 N N . LEU A 1 87 ? 13.522 -4.869 -20.337 1.00 90.88 87 LEU A N 1
ATOM 718 C CA . LEU A 1 87 ? 14.869 -5.408 -20.416 1.00 90.88 87 LEU A CA 1
ATOM 719 C C . LEU A 1 87 ? 15.561 -4.812 -21.637 1.00 90.88 87 LEU A C 1
ATOM 721 O O . LEU A 1 87 ? 14.998 -4.798 -22.729 1.00 90.88 87 LEU A O 1
ATOM 725 N N . ALA A 1 88 ? 16.787 -4.339 -21.462 1.00 88.50 88 ALA A N 1
ATOM 726 C CA . ALA A 1 88 ? 17.611 -3.832 -22.547 1.00 88.50 88 ALA A CA 1
ATOM 727 C C . ALA A 1 88 ? 19.008 -4.445 -22.445 1.00 88.50 88 ALA A C 1
ATOM 729 O O . ALA A 1 88 ? 19.575 -4.504 -21.353 1.00 88.50 88 ALA A O 1
ATOM 730 N N . SER A 1 89 ? 19.568 -4.880 -23.575 1.00 84.06 89 SER A N 1
ATOM 731 C CA . SER A 1 89 ? 20.967 -5.310 -23.646 1.00 84.06 89 SER A CA 1
ATOM 732 C C . SER A 1 89 ? 21.798 -4.283 -24.391 1.00 84.06 89 SER A C 1
ATOM 734 O O . SER A 1 89 ? 21.429 -3.846 -25.482 1.00 84.06 89 SER A O 1
ATOM 736 N N . LYS A 1 90 ? 22.966 -3.948 -23.836 1.00 82.38 90 LYS A N 1
ATOM 737 C CA . LYS A 1 90 ? 23.983 -3.230 -24.602 1.00 82.38 90 LYS A CA 1
ATOM 738 C C . LYS A 1 90 ? 24.415 -4.112 -25.791 1.00 82.38 90 LYS A C 1
ATOM 740 O O . LYS A 1 90 ? 24.551 -5.324 -25.603 1.00 82.38 90 LYS A O 1
ATOM 745 N N . PRO A 1 91 ? 24.636 -3.535 -26.983 1.00 75.25 91 PRO A N 1
ATOM 746 C CA . PRO A 1 91 ? 25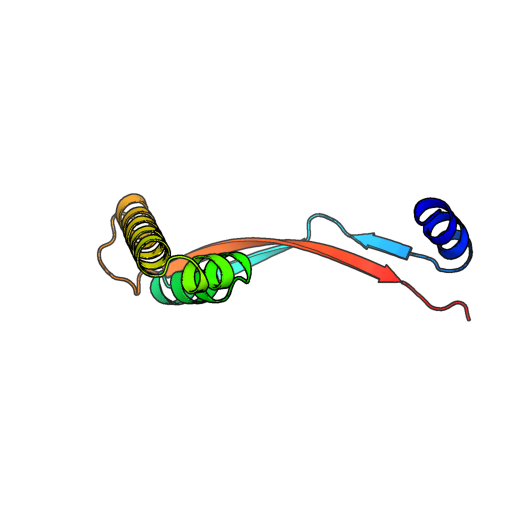.273 -4.253 -28.082 1.00 75.25 91 PRO A CA 1
ATOM 747 C C . PRO A 1 91 ? 26.679 -4.705 -27.671 1.00 75.25 91 PRO A C 1
ATOM 749 O O . PRO A 1 91 ? 27.402 -3.928 -27.036 1.00 75.25 91 PRO A O 1
ATOM 752 N N . GLY A 1 92 ? 27.022 -5.955 -27.991 1.00 70.38 92 GLY A N 1
ATOM 753 C CA . GLY A 1 92 ? 28.374 -6.502 -27.834 1.00 70.38 92 GLY A CA 1
ATOM 754 C C . GLY A 1 92 ? 29.359 -5.926 -28.838 1.00 70.38 92 GLY A C 1
ATOM 755 O O . GLY A 1 92 ? 28.904 -5.489 -29.920 1.00 70.38 92 GLY A O 1
#